Protein AF-A0A3D4LH96-F1 (afdb_monomer)

Radius of gyration: 16.65 Å; Cα contacts (8 Å, |Δi|>4): 181; chains: 1; bounding box: 48×22×43 Å

Mean predicted aligned error: 4.11 Å

Sequence (118 aa):
APKYLVTYIVAVVGVCANIASDAGIVFAPAIGASIFYSLGRHPVAGIMTGYAAAYGGFSANLFIAGTDALLAGITQSVVTSFGIDAPVHPLMNWYIMASSTLIIALIV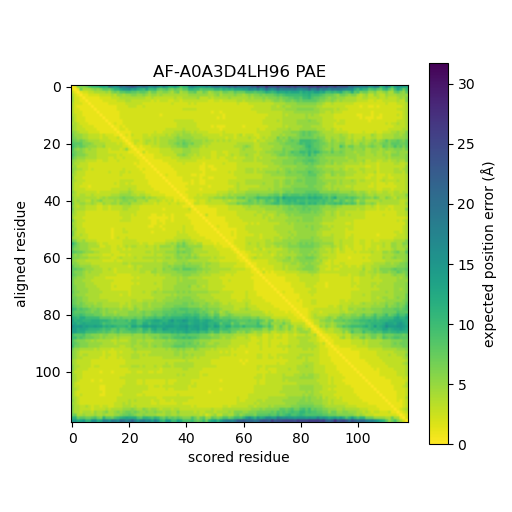TLVTEKIIIP

Nearest PDB structures (foldseek):
  4r1i-assembly1_B  TM=8.879E-01  e=7.294E-04  Neisseria gonorrhoeae FA19
  4r0c-assembly1_B  TM=9.377E-01  e=6.791E-03  Alcanivorax borkumensis SK2

Foldseek 3Di:
DPPLVLLLVLLLQLLALCLVPVVSLVCSLVVQLVSCVVVVHHSVLRNQSSNQSNVVNNPAHLDQHPVLVVVLVVVVVVCVVVVHPDDGDSCPCNVVRNVVSSVSSNVSSCCSVPPVRD

Solvent-accessible surface area (backbone atoms only — not comparable to full-atom values): 5965 Å² total; per-residue (Å²): 130,61,70,67,59,52,46,29,51,44,14,42,52,8,14,45,19,37,67,58,42,70,58,21,48,66,45,19,21,55,53,21,19,52,55,25,43,77,70,77,39,67,33,67,55,17,26,51,38,7,39,50,19,17,66,75,23,49,86,25,22,83,61,94,36,69,66,39,46,51,53,28,52,55,49,44,55,51,36,58,73,70,70,48,94,69,96,70,50,52,67,77,54,42,73,61,22,33,53,43,29,57,51,50,14,49,52,49,29,52,46,41,55,67,68,70,58,110

pLDDT: mean 91.57, std 5.15, range [58.5, 95.56]

Secondary structure (DSSP, 8-state):
--HHHHHHHHHHHHHGGGGGTHHHHHHHHHHHHHHHHHTTS-HHHHHHHHHHHHHHTTT--SS--HHHHHHHHHHHHHHHHTT------GGGGHHHHHHHHHHHHHHHHHHIIIII--

Structure (mmCIF, N/CA/C/O backbone):
data_AF-A0A3D4LH96-F1
#
_entry.id   AF-A0A3D4LH96-F1
#
loop_
_atom_site.group_PDB
_atom_site.id
_atom_site.type_symbol
_atom_site.label_atom_id
_atom_site.label_alt_id
_atom_site.label_comp_id
_atom_site.label_asym_id
_atom_site.label_entity_id
_atom_site.label_seq_id
_atom_site.pdbx_PDB_ins_code
_atom_site.Cartn_x
_atom_site.Cartn_y
_atom_site.Cartn_z
_atom_site.occupancy
_atom_site.B_iso_or_equiv
_atom_site.auth_seq_id
_atom_site.auth_comp_id
_atom_site.auth_asym_id
_atom_site.auth_atom_id
_atom_site.pdbx_PDB_model_num
ATOM 1 N N . ALA A 1 1 ? -20.410 2.495 6.656 1.00 60.34 1 ALA A N 1
ATOM 2 C CA . ALA A 1 1 ? -19.672 1.589 5.747 1.00 60.34 1 ALA A CA 1
ATOM 3 C C . ALA A 1 1 ? -19.356 0.279 6.473 1.00 60.34 1 ALA A C 1
ATOM 5 O O . ALA A 1 1 ? -19.280 0.312 7.700 1.00 60.34 1 ALA A O 1
ATOM 6 N N . PRO A 1 2 ? -19.188 -0.858 5.774 1.00 80.38 2 PRO A N 1
ATOM 7 C CA . PRO A 1 2 ? -18.779 -2.114 6.404 1.00 80.38 2 PRO A CA 1
ATOM 8 C C . PRO A 1 2 ? -17.407 -1.957 7.073 1.00 80.38 2 PRO A C 1
ATOM 10 O O . PRO A 1 2 ? -16.491 -1.410 6.459 1.00 80.38 2 PRO A O 1
ATOM 13 N N . LYS A 1 3 ? -17.253 -2.429 8.319 1.00 81.88 3 LYS A N 1
ATOM 14 C CA . LYS A 1 3 ? -16.026 -2.226 9.120 1.00 81.88 3 LYS A CA 1
ATOM 15 C C . LYS A 1 3 ? -14.770 -2.766 8.417 1.00 81.88 3 LYS A C 1
ATOM 17 O O . LYS A 1 3 ? -13.771 -2.056 8.334 1.00 81.88 3 LYS A O 1
ATOM 22 N N . TYR A 1 4 ? -14.874 -3.954 7.819 1.00 84.69 4 TYR A N 1
ATOM 23 C CA . TYR A 1 4 ? -13.782 -4.594 7.078 1.00 84.69 4 TYR A CA 1
ATOM 24 C C . TYR A 1 4 ? -13.345 -3.798 5.840 1.00 84.69 4 TYR A C 1
ATOM 26 O O . TYR A 1 4 ? -12.165 -3.769 5.504 1.00 84.69 4 TYR A O 1
ATOM 34 N N . LEU A 1 5 ? -14.285 -3.124 5.169 1.00 88.88 5 LEU A N 1
ATOM 35 C CA . LEU A 1 5 ? -13.996 -2.374 3.948 1.00 88.88 5 LEU A CA 1
ATOM 36 C C . LEU A 1 5 ? -13.195 -1.109 4.264 1.00 88.88 5 LEU A C 1
ATOM 38 O O . LEU A 1 5 ? -12.318 -0.725 3.498 1.00 88.88 5 LEU A O 1
ATOM 42 N N . VAL A 1 6 ? -13.454 -0.492 5.420 1.00 90.44 6 VAL A N 1
ATOM 43 C CA . VAL A 1 6 ? -12.651 0.639 5.894 1.00 90.44 6 VAL A CA 1
ATOM 44 C C . VAL A 1 6 ? -11.222 0.195 6.182 1.00 90.44 6 VAL A C 1
ATOM 46 O O . VAL A 1 6 ? -10.290 0.846 5.726 1.00 90.44 6 VAL A O 1
ATOM 49 N N . THR A 1 7 ? -11.040 -0.920 6.892 1.00 91.50 7 THR A N 1
ATOM 50 C CA . THR A 1 7 ? -9.707 -1.476 7.175 1.00 91.50 7 THR A CA 1
ATOM 51 C C . THR A 1 7 ? -8.941 -1.765 5.889 1.00 91.50 7 THR A C 1
ATOM 53 O O . THR A 1 7 ? -7.773 -1.403 5.784 1.00 91.50 7 THR A O 1
ATOM 56 N N . TYR A 1 8 ? -9.621 -2.325 4.885 1.00 93.69 8 TYR A N 1
ATOM 57 C CA . TYR A 1 8 ? -9.039 -2.565 3.568 1.00 93.69 8 TYR A CA 1
ATOM 58 C C . TYR A 1 8 ? -8.591 -1.284 2.876 1.00 93.69 8 TYR A C 1
ATOM 60 O O . TYR A 1 8 ? -7.456 -1.206 2.418 1.00 93.69 8 TYR A O 1
ATOM 68 N N . ILE A 1 9 ? -9.436 -0.253 2.848 1.00 93.44 9 ILE A N 1
ATOM 69 C CA . ILE A 1 9 ? -9.075 1.033 2.240 1.00 93.44 9 ILE A CA 1
ATOM 70 C C . ILE A 1 9 ? -7.900 1.676 2.987 1.00 93.44 9 ILE A C 1
ATOM 72 O O . ILE A 1 9 ? -6.973 2.161 2.346 1.00 93.44 9 ILE A O 1
ATOM 76 N N . VAL A 1 10 ? -7.891 1.635 4.323 1.00 93.38 10 VAL A N 1
ATOM 77 C CA . VAL A 1 10 ? -6.763 2.128 5.132 1.00 93.38 10 VAL A CA 1
ATOM 78 C C . VAL A 1 10 ? -5.478 1.375 4.790 1.00 93.38 10 VAL A C 1
ATOM 80 O O . VAL A 1 10 ? -4.434 2.004 4.643 1.00 93.38 10 VAL A O 1
ATOM 83 N N . ALA A 1 11 ? -5.546 0.055 4.611 1.00 95.00 11 ALA A N 1
ATOM 84 C CA . ALA A 1 11 ? -4.394 -0.743 4.213 1.00 95.00 11 ALA A CA 1
ATOM 85 C C . ALA A 1 11 ? -3.917 -0.399 2.791 1.00 95.00 11 ALA A C 1
ATOM 87 O O . ALA A 1 11 ? -2.724 -0.202 2.595 1.00 95.00 11 ALA A O 1
ATOM 88 N N . VAL A 1 12 ? -4.816 -0.246 1.812 1.00 95.00 12 VAL A N 1
ATOM 89 C CA . VAL A 1 12 ? -4.446 0.172 0.443 1.00 95.00 12 VAL A CA 1
ATOM 90 C C . VAL A 1 12 ? -3.764 1.541 0.452 1.00 95.00 12 VAL A C 1
ATOM 92 O O . VAL A 1 12 ? -2.710 1.706 -0.163 1.00 95.00 12 VAL A O 1
ATOM 95 N N . VAL A 1 13 ? -4.335 2.510 1.174 1.00 93.50 13 VAL A N 1
ATOM 96 C CA . VAL A 1 13 ? -3.757 3.854 1.318 1.00 93.50 13 VAL A CA 1
ATOM 97 C C . VAL A 1 13 ? -2.400 3.786 2.017 1.00 93.50 13 VAL A C 1
ATOM 99 O O . VAL A 1 13 ? -1.471 4.458 1.586 1.00 93.50 13 VAL A O 1
ATOM 102 N N . GLY A 1 14 ? -2.264 2.947 3.048 1.00 93.81 14 GLY A N 1
ATOM 103 C CA . GLY A 1 14 ? -1.000 2.722 3.746 1.00 93.81 14 GLY A CA 1
ATOM 104 C C . GLY A 1 14 ? 0.085 2.143 2.839 1.00 93.81 14 GLY A C 1
ATOM 105 O O . GLY A 1 14 ? 1.198 2.653 2.839 1.00 93.81 14 GLY A O 1
ATOM 106 N N . VAL A 1 15 ? -0.241 1.138 2.018 1.00 94.50 15 VAL A N 1
ATOM 107 C CA . VAL A 1 15 ? 0.702 0.558 1.044 1.00 94.50 15 VAL A CA 1
ATOM 108 C C . VAL A 1 15 ? 1.136 1.608 0.016 1.00 94.50 15 VAL A C 1
ATOM 110 O O . VAL A 1 15 ? 2.325 1.767 -0.232 1.00 94.50 15 VAL A O 1
ATOM 113 N N . CYS A 1 16 ? 0.193 2.381 -0.532 1.00 93.56 16 CYS A N 1
ATOM 114 C CA . CYS A 1 16 ? 0.495 3.423 -1.523 1.00 93.56 16 CYS A CA 1
ATOM 115 C C . CYS A 1 16 ? 1.148 4.681 -0.918 1.00 93.56 16 CYS A C 1
ATOM 117 O O . CYS A 1 16 ? 1.504 5.606 -1.649 1.00 93.56 16 CYS A O 1
ATOM 119 N N . ALA A 1 17 ? 1.292 4.765 0.409 1.00 92.50 17 ALA A N 1
ATOM 120 C CA . ALA A 1 17 ? 1.865 5.936 1.067 1.00 92.50 17 ALA A CA 1
ATOM 121 C C . ALA A 1 17 ? 3.352 6.127 0.719 1.00 92.50 17 ALA A C 1
ATOM 123 O O . ALA A 1 17 ? 3.845 7.253 0.748 1.00 92.50 17 ALA A O 1
ATOM 124 N N . ASN A 1 18 ? 4.046 5.062 0.312 1.00 89.62 18 ASN A N 1
ATOM 125 C CA . ASN A 1 18 ? 5.426 5.092 -0.186 1.00 89.62 18 ASN A CA 1
ATOM 126 C C . ASN A 1 18 ? 5.658 6.055 -1.373 1.00 89.62 18 ASN A C 1
ATOM 128 O O . ASN A 1 18 ? 6.802 6.427 -1.621 1.00 89.62 18 ASN A O 1
ATOM 132 N N . ILE A 1 19 ? 4.615 6.519 -2.081 1.00 90.88 19 ILE A N 1
ATOM 133 C CA . ILE A 1 19 ? 4.732 7.604 -3.079 1.00 90.88 19 ILE A CA 1
ATOM 134 C C . ILE A 1 19 ? 5.298 8.871 -2.432 1.00 90.88 19 ILE A C 1
ATOM 136 O O . ILE A 1 19 ? 6.089 9.586 -3.043 1.00 90.88 19 ILE A O 1
ATOM 140 N N . ALA A 1 20 ? 4.927 9.128 -1.178 1.00 89.69 20 ALA A N 1
ATOM 141 C CA . ALA A 1 20 ? 5.461 10.216 -0.370 1.00 89.69 20 ALA A CA 1
ATOM 142 C C . ALA A 1 20 ? 6.794 9.849 0.315 1.00 89.69 20 ALA A C 1
ATOM 144 O O . ALA A 1 20 ? 7.219 10.543 1.241 1.00 89.69 20 ALA A O 1
ATOM 145 N N . SER A 1 21 ? 7.455 8.770 -0.121 1.00 87.44 21 SER A N 1
ATOM 146 C CA . SER A 1 21 ? 8.682 8.237 0.472 1.00 87.44 21 SER A CA 1
ATOM 147 C C . SER A 1 21 ? 8.498 7.970 1.978 1.00 87.44 21 SER A C 1
ATOM 149 O O . SER A 1 21 ? 7.475 7.423 2.400 1.00 87.44 21 SER A O 1
ATOM 151 N N . ASP A 1 22 ? 9.449 8.395 2.806 1.00 84.44 22 ASP A N 1
ATOM 152 C CA . ASP A 1 22 ? 9.431 8.220 4.260 1.00 84.44 22 ASP A CA 1
ATOM 153 C C . ASP A 1 22 ? 8.292 8.972 4.956 1.00 84.44 22 ASP A C 1
ATOM 155 O O . ASP A 1 22 ? 7.803 8.534 6.000 1.00 84.44 22 ASP A O 1
ATOM 159 N N . ALA A 1 23 ? 7.817 10.082 4.380 1.00 88.81 23 ALA A N 1
ATOM 160 C CA . ALA A 1 23 ? 6.718 10.837 4.974 1.00 88.81 23 ALA A CA 1
ATOM 161 C C . ALA A 1 23 ? 5.452 9.974 5.045 1.00 88.81 23 ALA A C 1
ATOM 163 O O . ALA A 1 23 ? 4.789 9.920 6.081 1.00 88.81 23 ALA A O 1
ATOM 164 N N . GLY A 1 24 ? 5.147 9.238 3.974 1.00 88.56 24 GLY A N 1
ATOM 165 C CA . GLY A 1 24 ? 3.981 8.360 3.934 1.00 88.56 24 GLY A CA 1
ATOM 166 C C . GLY A 1 24 ? 4.011 7.274 5.006 1.00 88.56 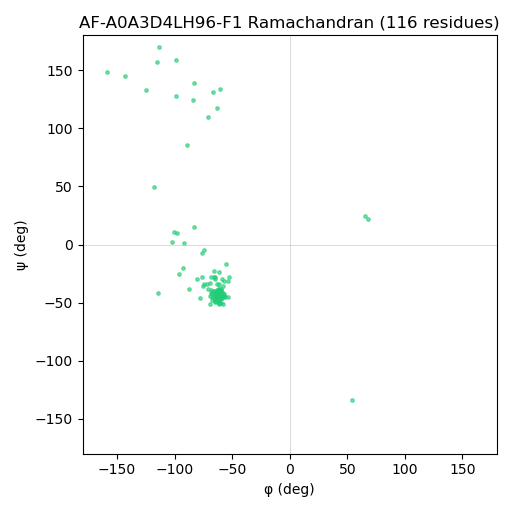24 GLY A C 1
ATOM 167 O O . GLY A 1 24 ? 2.989 7.005 5.635 1.00 88.56 24 GLY A O 1
ATOM 168 N N . ILE A 1 25 ? 5.192 6.717 5.280 1.00 86.69 25 ILE A N 1
ATOM 169 C CA . ILE A 1 25 ? 5.391 5.706 6.324 1.00 86.69 25 ILE A CA 1
ATOM 170 C C . ILE A 1 25 ? 5.081 6.270 7.713 1.00 86.69 25 ILE A C 1
ATOM 172 O O . ILE A 1 25 ? 4.447 5.601 8.526 1.00 86.69 25 ILE A O 1
ATOM 176 N N . VAL A 1 26 ? 5.496 7.508 7.985 1.00 89.94 26 VAL A N 1
ATOM 177 C CA . VAL A 1 26 ? 5.249 8.172 9.273 1.00 89.94 26 VAL A CA 1
ATOM 178 C C . VAL A 1 26 ? 3.774 8.549 9.432 1.00 89.94 26 VAL A C 1
ATOM 180 O O . VAL A 1 26 ? 3.213 8.418 10.522 1.00 89.94 26 VAL A O 1
ATOM 183 N N . PHE A 1 27 ? 3.117 8.984 8.354 1.00 92.31 27 PHE A N 1
ATOM 184 C CA . PHE A 1 27 ? 1.718 9.412 8.401 1.00 92.31 27 PHE A CA 1
ATOM 185 C C . PHE A 1 27 ? 0.714 8.254 8.376 1.00 92.31 27 PHE A C 1
ATOM 187 O O . PHE A 1 27 ? -0.361 8.385 8.965 1.00 92.31 27 PHE A O 1
ATOM 194 N N . ALA A 1 28 ? 1.031 7.114 7.756 1.00 93.44 28 ALA A N 1
ATOM 195 C CA . ALA A 1 28 ? 0.095 5.995 7.626 1.00 93.44 28 ALA A CA 1
ATOM 196 C C . ALA A 1 28 ? -0.445 5.467 8.977 1.00 93.44 28 ALA A C 1
ATOM 198 O O . ALA A 1 28 ? -1.664 5.305 9.092 1.00 93.44 28 ALA A O 1
ATOM 199 N N . PRO A 1 29 ? 0.371 5.269 10.035 1.00 93.81 29 PRO A N 1
ATOM 200 C CA . PRO A 1 29 ? -0.134 4.902 11.358 1.00 93.81 29 PRO A CA 1
ATOM 201 C C . PRO A 1 29 ? -1.053 5.967 11.971 1.00 93.81 29 PRO A C 1
ATOM 203 O O . PRO A 1 29 ? -2.070 5.620 12.569 1.00 93.81 29 PRO A O 1
ATOM 206 N N . ALA A 1 30 ? -0.739 7.257 11.803 1.00 94.19 30 ALA A N 1
ATOM 207 C CA 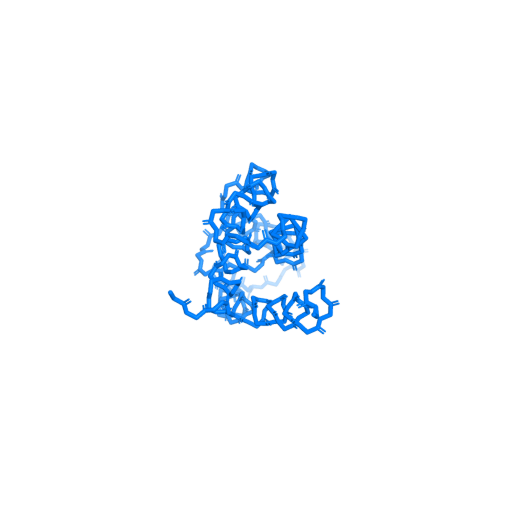. ALA A 1 30 ? -1.546 8.360 12.334 1.00 94.19 30 ALA A CA 1
ATOM 208 C C . ALA A 1 30 ? -2.908 8.475 11.624 1.00 94.19 30 ALA A C 1
ATOM 210 O O . ALA A 1 30 ? -3.950 8.648 12.265 1.00 94.19 30 ALA A O 1
ATOM 211 N N . ILE A 1 31 ? -2.920 8.314 10.299 1.00 93.25 31 ILE A N 1
ATOM 212 C CA . ILE A 1 31 ? -4.146 8.269 9.494 1.00 93.25 31 ILE A CA 1
ATOM 213 C C . ILE A 1 31 ? -4.980 7.039 9.883 1.00 93.25 31 ILE A C 1
ATOM 215 O O . ILE A 1 31 ? -6.177 7.160 10.134 1.00 93.25 31 ILE A O 1
ATOM 219 N N . GLY A 1 32 ? -4.352 5.870 10.033 1.00 93.50 32 GLY A N 1
ATOM 220 C CA . GLY A 1 32 ? -5.030 4.660 10.497 1.00 93.50 32 GLY A CA 1
ATOM 221 C C . GLY A 1 32 ? -5.662 4.835 11.882 1.00 93.50 32 GLY A C 1
ATOM 222 O O . GLY A 1 32 ? -6.833 4.503 12.074 1.00 93.50 32 GLY A O 1
ATOM 223 N N . ALA A 1 33 ? -4.923 5.414 12.832 1.00 94.56 33 ALA A N 1
ATOM 224 C CA . ALA A 1 33 ? -5.402 5.694 14.185 1.00 94.56 33 ALA A CA 1
ATOM 225 C C . ALA A 1 33 ? -6.622 6.622 14.190 1.00 94.56 33 ALA A C 1
ATOM 227 O O . ALA A 1 33 ? -7.633 6.312 14.821 1.00 94.56 33 ALA A O 1
ATOM 228 N N . SER A 1 34 ? -6.531 7.745 13.471 1.00 94.12 34 SER A N 1
ATOM 229 C CA . SER A 1 34 ? -7.593 8.755 13.419 1.00 94.12 34 SER A CA 1
ATOM 230 C C . SER A 1 34 ? -8.872 8.212 12.778 1.00 94.12 34 SER A C 1
ATOM 232 O O . SER A 1 34 ? -9.958 8.411 13.324 1.00 94.12 34 SER A O 1
ATOM 234 N N . ILE A 1 35 ? -8.759 7.443 11.689 1.00 93.25 35 ILE A N 1
ATOM 235 C CA . ILE A 1 35 ? -9.910 6.809 11.031 1.00 93.25 35 ILE A CA 1
ATOM 236 C C . ILE A 1 35 ? -10.578 5.803 11.969 1.00 93.25 35 ILE A C 1
ATOM 238 O O . ILE A 1 35 ? -11.796 5.839 12.146 1.00 93.25 35 ILE A O 1
ATOM 242 N N . PHE A 1 36 ? -9.803 4.927 12.612 1.00 93.19 36 PHE A N 1
ATOM 243 C CA . PHE A 1 36 ? -10.354 3.928 13.528 1.00 93.19 36 PHE A CA 1
ATOM 244 C C . PHE A 1 36 ? -11.036 4.580 14.730 1.00 93.19 36 PHE A C 1
ATOM 246 O O . PHE A 1 36 ? -12.162 4.207 15.060 1.00 93.19 36 PHE A O 1
ATOM 253 N N . TYR A 1 37 ? -10.408 5.601 15.316 1.00 93.19 37 TYR A N 1
ATOM 254 C CA . TYR A 1 37 ? -10.983 6.371 16.413 1.00 93.19 37 TYR A CA 1
ATOM 255 C C . TYR A 1 37 ? -12.306 7.042 16.017 1.00 93.19 37 TYR A C 1
ATOM 257 O O . TYR A 1 37 ? -13.295 6.923 16.738 1.00 93.19 37 TYR A O 1
ATOM 265 N N . SER A 1 38 ? -12.364 7.664 14.833 1.00 91.62 38 SER A N 1
ATOM 266 C CA . SER A 1 38 ? -13.576 8.331 14.326 1.00 91.62 38 SER A CA 1
ATOM 267 C C . SER A 1 38 ? -14.767 7.382 14.132 1.00 91.62 38 SER A C 1
ATOM 269 O O . SER A 1 38 ? -15.920 7.802 14.176 1.00 91.62 38 SER A O 1
ATOM 271 N N . LEU A 1 39 ? -14.490 6.089 13.952 1.00 89.94 39 LEU A N 1
ATOM 272 C CA . LEU A 1 39 ? -15.484 5.034 13.768 1.00 89.94 39 LEU A CA 1
ATOM 273 C C . LEU A 1 39 ? -15.796 4.270 15.063 1.00 89.94 39 LEU A C 1
ATOM 275 O O . LEU A 1 39 ? -16.444 3.222 15.010 1.00 89.94 39 LEU A O 1
ATOM 279 N N . GLY A 1 40 ? -15.311 4.752 16.213 1.00 87.44 40 GLY A N 1
ATOM 280 C CA . GLY A 1 40 ? -15.491 4.098 17.511 1.00 87.44 40 GLY A CA 1
ATOM 281 C C . GLY A 1 40 ? -14.742 2.768 17.640 1.00 87.44 40 GLY A C 1
ATOM 282 O O . GLY A 1 40 ? -15.132 1.917 18.435 1.00 87.44 40 GLY A O 1
ATOM 283 N N . ARG A 1 41 ? -13.698 2.548 16.831 1.00 88.94 41 ARG A N 1
ATOM 284 C CA . ARG A 1 41 ? -12.848 1.349 16.870 1.00 88.94 41 ARG A CA 1
ATOM 285 C C . ARG A 1 41 ? -11.571 1.630 17.648 1.00 88.94 41 ARG A C 1
ATOM 287 O O . ARG A 1 41 ? -11.142 2.775 17.775 1.00 88.94 41 ARG A O 1
ATOM 294 N N . HIS A 1 42 ? -10.933 0.568 18.136 1.00 90.81 42 HIS A N 1
ATOM 295 C CA . HIS A 1 42 ? -9.712 0.703 18.919 1.00 90.81 42 HIS A CA 1
ATOM 296 C C . HIS A 1 42 ? -8.581 1.334 18.074 1.00 90.81 42 HIS A C 1
ATOM 298 O O . HIS A 1 42 ? -8.158 0.731 17.081 1.00 90.81 42 HIS A O 1
ATOM 304 N N . PRO A 1 43 ? -8.065 2.524 18.440 1.00 92.00 43 PRO A N 1
ATOM 305 C CA . PRO A 1 43 ? -7.132 3.281 17.603 1.00 92.00 43 PRO A CA 1
ATOM 306 C C . PRO A 1 43 ? -5.797 2.562 17.403 1.00 92.00 43 PRO A C 1
ATOM 308 O O . PRO A 1 43 ? -5.201 2.678 16.337 1.00 92.00 43 PRO A O 1
ATOM 311 N N . VAL A 1 44 ? -5.356 1.753 18.374 1.00 92.62 44 VAL A N 1
ATOM 312 C CA . VAL A 1 44 ? -4.124 0.953 18.245 1.00 92.62 44 VAL A CA 1
ATOM 313 C C . VAL A 1 44 ? -4.222 -0.040 17.090 1.00 92.62 44 VAL A C 1
ATOM 315 O O . VAL A 1 44 ? -3.235 -0.264 16.398 1.00 92.62 44 VAL A O 1
ATOM 318 N N . ALA A 1 45 ? -5.409 -0.584 16.814 1.00 92.06 45 ALA A N 1
ATOM 319 C CA . ALA A 1 45 ? -5.573 -1.469 15.669 1.00 92.06 45 ALA A CA 1
ATOM 320 C C . ALA A 1 45 ? -5.448 -0.705 14.341 1.00 92.06 45 ALA A C 1
ATOM 322 O O . ALA A 1 45 ? -4.894 -1.228 13.376 1.00 92.06 45 ALA A O 1
ATOM 323 N N . GLY A 1 46 ? -5.881 0.559 14.313 1.00 92.94 46 GLY A N 1
ATOM 324 C CA . GLY A 1 46 ? -5.633 1.475 13.201 1.00 92.94 46 GLY A CA 1
ATOM 325 C C . GLY A 1 46 ? -4.145 1.786 13.016 1.00 92.94 46 GLY A C 1
ATOM 326 O O . GLY A 1 46 ? -3.652 1.716 11.892 1.00 92.94 46 GLY A O 1
ATOM 327 N N . ILE A 1 47 ? -3.415 2.042 14.111 1.00 94.38 47 ILE A N 1
ATOM 328 C CA . ILE A 1 47 ? -1.951 2.230 14.104 1.00 94.38 47 ILE A CA 1
ATOM 329 C C . ILE A 1 47 ? -1.263 0.995 13.520 1.00 94.38 47 ILE A C 1
ATOM 331 O O . ILE A 1 47 ? -0.474 1.123 12.589 1.00 94.38 47 ILE A O 1
ATOM 335 N N . MET A 1 48 ? -1.587 -0.197 14.029 1.00 93.81 48 MET A N 1
ATOM 336 C CA . MET A 1 48 ? -1.004 -1.458 13.560 1.00 93.81 48 MET A CA 1
ATOM 337 C C . MET A 1 48 ? -1.312 -1.716 12.084 1.00 93.81 48 MET A C 1
ATOM 339 O O . MET A 1 48 ? -0.416 -2.097 11.340 1.00 93.81 48 MET A O 1
ATOM 343 N N . THR A 1 49 ? -2.548 -1.454 11.647 1.00 94.38 49 THR A N 1
ATOM 344 C CA . THR A 1 49 ? -2.958 -1.597 10.239 1.00 94.38 49 THR A CA 1
ATOM 345 C C . THR A 1 49 ? -2.152 -0.671 9.334 1.00 94.38 49 THR A C 1
ATOM 347 O O . THR A 1 49 ? -1.580 -1.128 8.349 1.00 94.38 49 THR A O 1
ATOM 350 N N . GLY A 1 50 ? -2.075 0.621 9.674 1.00 94.25 50 GLY A N 1
ATOM 351 C CA . GLY A 1 50 ? -1.332 1.608 8.889 1.00 94.25 50 GLY A CA 1
ATOM 352 C C . GLY A 1 50 ? 0.170 1.321 8.858 1.00 94.25 50 GLY A C 1
ATOM 353 O O . GLY A 1 50 ? 0.782 1.384 7.796 1.00 94.25 50 GLY A O 1
ATOM 354 N N . TYR A 1 51 ? 0.749 0.935 9.998 1.00 93.31 51 TYR A N 1
ATOM 355 C CA . TYR A 1 51 ? 2.164 0.582 10.107 1.00 93.31 51 TYR A CA 1
ATOM 356 C C . TYR A 1 51 ? 2.510 -0.675 9.299 1.00 93.31 51 TYR A C 1
ATOM 358 O O . TYR A 1 51 ? 3.439 -0.654 8.494 1.00 93.31 51 TYR A O 1
ATOM 366 N N . ALA A 1 52 ? 1.739 -1.755 9.467 1.00 94.19 52 ALA A N 1
ATOM 367 C CA . ALA A 1 52 ? 1.949 -3.006 8.744 1.00 94.19 52 ALA A CA 1
ATOM 368 C C . ALA A 1 52 ? 1.774 -2.826 7.230 1.00 94.19 52 ALA A C 1
ATOM 370 O O . ALA A 1 52 ? 2.555 -3.376 6.458 1.00 94.19 52 ALA A O 1
ATOM 371 N N . ALA A 1 53 ? 0.789 -2.028 6.807 1.00 94.25 53 ALA A N 1
ATOM 372 C CA . ALA A 1 53 ? 0.580 -1.701 5.403 1.00 94.25 53 ALA A CA 1
ATOM 373 C C . ALA A 1 53 ? 1.748 -0.899 4.809 1.00 94.25 53 ALA A C 1
ATOM 375 O O . ALA A 1 53 ? 2.263 -1.277 3.760 1.00 94.25 53 ALA A O 1
ATOM 376 N N . ALA A 1 54 ? 2.194 0.167 5.479 1.00 92.88 54 ALA A N 1
ATOM 377 C CA . ALA A 1 54 ? 3.245 1.036 4.953 1.00 92.88 54 ALA A CA 1
ATOM 378 C C . ALA A 1 54 ? 4.624 0.360 4.912 1.00 92.88 54 ALA A C 1
ATOM 380 O O . ALA A 1 54 ? 5.316 0.443 3.901 1.00 92.88 54 ALA A O 1
ATOM 381 N N . TYR A 1 55 ? 5.017 -0.347 5.977 1.00 91.06 55 TYR A N 1
ATOM 382 C CA . TYR A 1 55 ? 6.305 -1.049 6.009 1.00 91.06 55 TYR A CA 1
ATOM 383 C C . TYR A 1 55 ? 6.277 -2.355 5.216 1.00 91.06 55 TYR A C 1
ATOM 385 O O . TYR A 1 55 ? 7.187 -2.624 4.436 1.00 91.06 55 TYR A O 1
ATOM 393 N N . GLY A 1 56 ? 5.232 -3.169 5.388 1.00 89.19 56 GLY A N 1
ATOM 394 C CA . GLY A 1 56 ? 5.108 -4.451 4.691 1.00 89.19 56 GLY A CA 1
ATOM 395 C C . GLY A 1 56 ? 4.877 -4.292 3.188 1.00 89.19 56 GLY A C 1
ATOM 396 O O . GLY A 1 56 ? 5.269 -5.158 2.410 1.00 89.19 56 GLY A O 1
ATOM 397 N N . GLY A 1 57 ? 4.270 -3.178 2.774 1.00 89.38 57 GLY A N 1
ATOM 398 C CA . GLY A 1 57 ? 3.999 -2.836 1.383 1.00 89.38 57 GLY A CA 1
ATOM 399 C C . GLY A 1 57 ? 4.973 -1.845 0.757 1.00 89.38 57 GLY A C 1
ATOM 400 O O . GLY A 1 57 ? 4.686 -1.384 -0.338 1.00 89.38 57 GLY A O 1
ATOM 401 N N . PHE A 1 58 ? 6.105 -1.517 1.389 1.00 87.69 58 PHE A N 1
ATOM 402 C CA . PHE A 1 58 ? 6.953 -0.384 0.985 1.00 87.69 58 PHE A CA 1
ATOM 403 C C . PHE A 1 58 ? 7.376 -0.377 -0.494 1.00 87.69 58 PHE A C 1
ATOM 405 O O . PHE A 1 58 ? 7.532 0.691 -1.079 1.00 87.69 58 PHE A O 1
ATOM 412 N N . SER A 1 59 ? 7.549 -1.544 -1.120 1.00 88.75 59 SER A N 1
ATOM 413 C CA . SER A 1 59 ? 7.875 -1.624 -2.551 1.00 88.75 59 SER A CA 1
ATOM 414 C C . SER A 1 59 ? 6.651 -1.751 -3.463 1.00 88.75 59 SER A C 1
ATOM 416 O O . SER A 1 59 ? 6.771 -1.500 -4.656 1.00 88.75 59 SER A O 1
ATOM 418 N N . ALA A 1 60 ? 5.503 -2.180 -2.939 1.00 92.69 60 ALA 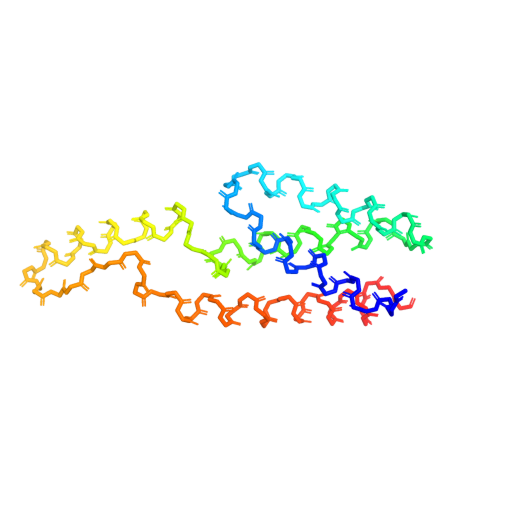A N 1
ATOM 419 C CA . ALA A 1 60 ? 4.296 -2.391 -3.726 1.00 92.69 60 ALA A CA 1
ATOM 420 C C . ALA A 1 60 ? 3.553 -1.068 -3.907 1.00 92.69 60 ALA A C 1
ATOM 422 O O . ALA A 1 60 ? 3.428 -0.274 -2.974 1.00 92.69 60 ALA A O 1
ATOM 423 N N . ASN A 1 61 ? 3.031 -0.828 -5.105 1.00 92.00 61 ASN A N 1
ATOM 424 C CA . ASN A 1 61 ? 2.299 0.393 -5.388 1.00 92.00 61 ASN A CA 1
ATOM 425 C C . ASN A 1 61 ? 1.381 0.240 -6.603 1.00 92.00 61 ASN A C 1
ATOM 427 O O . ASN A 1 61 ? 1.699 -0.480 -7.549 1.00 92.00 61 ASN A O 1
ATOM 431 N N . LEU A 1 62 ? 0.256 0.957 -6.592 1.00 91.94 62 LEU A N 1
ATOM 432 C CA . LEU A 1 62 ? -0.615 1.084 -7.764 1.00 91.94 62 LEU A CA 1
ATOM 433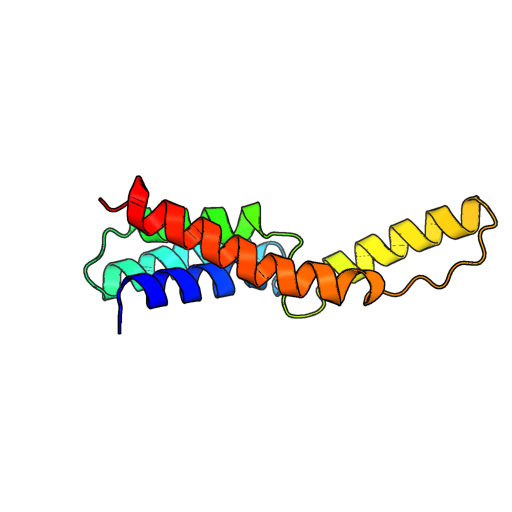 C C . LEU A 1 62 ? -0.026 2.048 -8.801 1.00 91.94 62 LEU A C 1
ATOM 435 O O . LEU A 1 62 ? -0.277 1.901 -9.997 1.00 91.94 62 LEU A O 1
ATOM 439 N N . PHE A 1 63 ? 0.772 3.017 -8.355 1.00 92.06 63 PHE A N 1
ATOM 440 C CA . PHE A 1 63 ? 1.440 3.991 -9.211 1.00 92.06 63 PHE A CA 1
ATOM 441 C C . PHE A 1 63 ? 2.952 3.826 -9.139 1.00 92.06 63 PHE A C 1
ATOM 443 O O . PHE A 1 63 ? 3.482 3.308 -8.165 1.00 92.06 63 PHE A O 1
ATOM 450 N N . ILE A 1 64 ? 3.652 4.291 -10.169 1.00 91.12 64 ILE A N 1
ATOM 451 C CA . ILE A 1 64 ? 5.114 4.304 -10.157 1.00 91.12 64 ILE A CA 1
ATOM 452 C C . ILE A 1 64 ? 5.614 5.288 -9.101 1.00 91.12 64 ILE A C 1
ATOM 454 O O . ILE A 1 64 ? 5.180 6.440 -9.063 1.00 91.12 64 ILE A O 1
ATOM 458 N N . ALA A 1 65 ? 6.545 4.828 -8.270 1.00 91.12 65 ALA A N 1
ATOM 459 C CA . ALA A 1 65 ? 7.191 5.612 -7.229 1.00 91.12 65 ALA A CA 1
ATOM 460 C C . ALA A 1 65 ? 8.686 5.817 -7.517 1.00 91.12 65 ALA A C 1
ATOM 462 O O . ALA A 1 65 ? 9.281 5.183 -8.392 1.00 91.12 65 ALA A O 1
ATOM 463 N N . GLY A 1 66 ? 9.325 6.692 -6.734 1.00 90.38 66 GLY A N 1
ATOM 464 C CA . GLY A 1 66 ? 10.774 6.908 -6.813 1.00 90.38 66 GLY A CA 1
ATOM 465 C C . GLY A 1 66 ? 11.584 5.622 -6.600 1.00 90.38 66 GLY A C 1
ATOM 466 O O . GLY A 1 66 ? 12.627 5.447 -7.225 1.00 90.38 66 GLY A O 1
ATOM 467 N N . THR A 1 67 ? 11.067 4.692 -5.791 1.00 90.44 67 THR A N 1
ATOM 468 C CA . THR A 1 67 ? 11.666 3.372 -5.552 1.00 90.44 67 THR A CA 1
ATOM 469 C C . THR A 1 67 ? 11.808 2.557 -6.838 1.00 90.44 67 THR A C 1
ATOM 471 O O . THR A 1 67 ? 12.850 1.942 -7.048 1.00 90.44 67 THR A O 1
ATOM 474 N N . ASP A 1 68 ? 10.819 2.596 -7.737 1.00 93.19 68 ASP A N 1
ATOM 475 C CA . ASP A 1 68 ? 10.867 1.860 -9.006 1.00 93.19 68 ASP A CA 1
ATOM 476 C C . ASP A 1 68 ? 11.947 2.421 -9.936 1.00 93.19 68 ASP A C 1
ATOM 478 O O . ASP A 1 68 ? 12.704 1.670 -10.553 1.00 93.19 68 ASP A O 1
ATOM 482 N N . ALA A 1 69 ? 12.063 3.751 -10.002 1.00 93.12 69 ALA A N 1
ATOM 483 C CA . ALA A 1 69 ? 13.103 4.418 -10.780 1.00 93.12 69 ALA A CA 1
ATOM 484 C C . ALA A 1 69 ? 14.505 4.122 -10.225 1.00 93.12 69 ALA A C 1
ATOM 486 O O . ALA A 1 69 ? 15.435 3.865 -10.991 1.00 93.12 69 ALA A O 1
ATOM 487 N N . LEU A 1 70 ? 14.645 4.099 -8.897 1.00 94.06 70 LEU A N 1
ATOM 488 C CA . LEU A 1 70 ? 15.890 3.751 -8.218 1.00 94.06 70 LEU A CA 1
ATOM 489 C C . LEU A 1 70 ? 16.298 2.300 -8.512 1.00 94.06 70 LEU A C 1
ATOM 491 O O . LEU A 1 70 ? 17.432 2.059 -8.931 1.00 94.06 70 LEU A O 1
ATOM 495 N N . LEU A 1 71 ? 15.383 1.337 -8.357 1.00 93.56 71 LEU A N 1
ATOM 496 C CA . LEU A 1 71 ? 15.651 -0.077 -8.654 1.00 93.56 71 LEU A CA 1
ATOM 497 C C . LEU A 1 71 ? 15.969 -0.302 -10.137 1.00 93.56 71 LEU A C 1
ATOM 499 O O . LEU A 1 71 ? 16.875 -1.076 -10.458 1.00 93.56 71 LEU A O 1
ATOM 503 N N . ALA A 1 72 ? 15.272 0.390 -11.040 1.00 94.50 72 ALA A N 1
ATOM 504 C CA . ALA A 1 72 ? 15.569 0.348 -12.467 1.00 94.50 72 ALA A CA 1
ATOM 505 C C . ALA A 1 72 ? 16.977 0.889 -12.767 1.00 94.50 72 ALA A C 1
ATOM 507 O O . ALA A 1 72 ? 17.723 0.256 -13.508 1.00 94.50 72 ALA A O 1
ATOM 508 N N . GLY A 1 73 ? 17.393 1.997 -12.145 1.00 94.44 73 GLY A N 1
ATOM 509 C CA . GLY A 1 73 ? 18.744 2.549 -12.309 1.00 94.44 73 GLY A CA 1
ATOM 510 C C . GLY A 1 73 ? 19.853 1.604 -11.827 1.00 94.44 73 GLY A C 1
ATOM 511 O O . GLY A 1 73 ? 20.863 1.419 -12.513 1.00 94.44 73 GLY A O 1
ATOM 512 N N . ILE A 1 74 ? 19.644 0.943 -10.682 1.00 95.50 74 ILE A N 1
ATOM 513 C CA . ILE A 1 74 ? 20.560 -0.095 -10.181 1.00 95.50 74 ILE A CA 1
ATOM 514 C C . ILE A 1 74 ? 20.625 -1.260 -11.175 1.00 95.50 74 ILE A C 1
ATOM 516 O O . ILE A 1 74 ? 21.713 -1.688 -11.559 1.00 95.50 74 ILE A O 1
ATOM 520 N N . THR A 1 75 ? 19.470 -1.731 -11.647 1.00 94.62 75 THR A N 1
ATOM 521 C CA . THR A 1 75 ? 19.381 -2.842 -12.604 1.00 94.62 75 THR A CA 1
ATOM 522 C C . THR A 1 75 ? 20.093 -2.504 -13.914 1.00 94.62 75 THR A C 1
ATOM 524 O O . THR A 1 75 ? 20.893 -3.303 -14.393 1.00 94.62 75 THR A O 1
ATOM 527 N N . GLN A 1 76 ? 19.894 -1.298 -14.452 1.00 94.19 76 GLN A N 1
ATOM 528 C CA . GLN A 1 76 ? 20.571 -0.828 -15.663 1.00 94.19 76 GLN A CA 1
ATOM 529 C C . GLN A 1 76 ? 22.095 -0.799 -15.492 1.00 94.19 76 GLN A C 1
ATOM 531 O O . GLN A 1 76 ? 22.828 -1.199 -16.399 1.00 94.19 76 GLN A O 1
ATOM 536 N N . SER A 1 77 ? 22.585 -0.365 -14.328 1.00 94.06 77 SER A N 1
ATOM 537 C CA . SER A 1 77 ? 24.023 -0.313 -14.031 1.00 94.06 77 SER A CA 1
ATOM 538 C C . SER A 1 77 ? 24.655 -1.709 -14.042 1.00 94.06 77 SER A C 1
ATOM 540 O O . SER A 1 77 ? 25.745 -1.902 -14.585 1.00 94.06 77 SER A O 1
ATOM 542 N N . VAL A 1 78 ? 23.947 -2.702 -13.495 1.00 94.44 78 VAL A N 1
ATOM 543 C CA . VAL A 1 78 ? 24.371 -4.109 -13.503 1.00 94.44 78 VAL A CA 1
ATOM 544 C C . VAL A 1 78 ? 24.311 -4.688 -14.919 1.00 94.44 78 VAL A C 1
ATOM 546 O O . VAL A 1 78 ? 25.310 -5.208 -15.400 1.00 94.44 78 VAL A O 1
ATOM 549 N N . VAL A 1 79 ? 23.186 -4.540 -15.622 1.00 94.69 79 VAL A N 1
ATOM 550 C CA . VAL A 1 79 ? 22.985 -5.027 -17.002 1.00 94.69 79 VAL A CA 1
ATOM 551 C C . VAL A 1 79 ? 24.090 -4.523 -17.939 1.00 94.69 79 VAL A C 1
ATOM 553 O O . VAL A 1 79 ? 24.707 -5.317 -18.652 1.00 94.69 79 VAL A O 1
ATOM 556 N N . THR A 1 80 ? 24.425 -3.232 -17.847 1.00 92.56 80 THR A N 1
ATOM 557 C CA . THR A 1 80 ? 25.501 -2.606 -18.636 1.00 92.56 80 THR A CA 1
ATOM 558 C C . THR A 1 80 ? 26.873 -3.189 -18.290 1.00 92.56 80 THR A C 1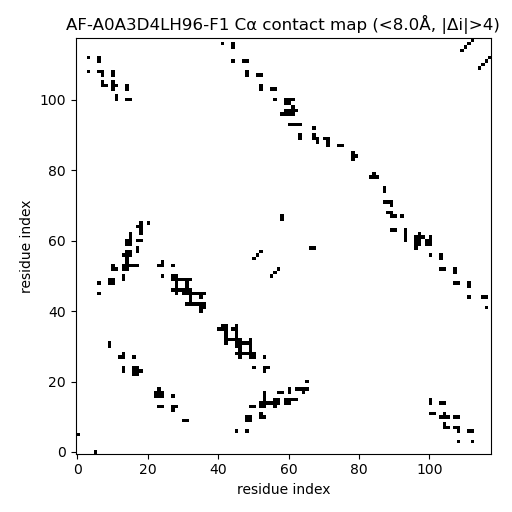
ATOM 560 O O . THR A 1 80 ? 27.671 -3.473 -19.180 1.00 92.56 80 THR A O 1
ATOM 563 N N . SER A 1 81 ? 27.142 -3.416 -17.001 1.00 93.94 81 SER A N 1
ATOM 564 C CA . SER A 1 81 ? 28.422 -3.958 -16.521 1.00 93.94 81 SER A CA 1
ATOM 565 C C . SER A 1 81 ? 28.670 -5.401 -16.978 1.00 93.94 81 SER A C 1
ATOM 567 O O . SER A 1 81 ? 29.818 -5.798 -17.155 1.00 93.94 81 SER A O 1
ATOM 569 N N . PHE A 1 82 ? 27.607 -6.178 -17.202 1.00 94.38 82 PHE A N 1
ATOM 570 C CA . PHE A 1 82 ? 27.678 -7.549 -17.719 1.00 94.38 82 PHE A CA 1
ATOM 571 C C . PHE A 1 82 ? 27.572 -7.641 -19.252 1.00 94.38 82 PHE A C 1
ATOM 573 O O . PHE A 1 82 ? 27.604 -8.746 -19.792 1.00 94.38 82 PHE A O 1
ATOM 580 N N . GLY A 1 83 ? 27.449 -6.513 -19.963 1.00 92.62 83 GLY A N 1
ATOM 581 C CA . GLY A 1 83 ? 27.288 -6.495 -21.422 1.00 92.62 83 GLY A CA 1
ATOM 582 C C . GLY A 1 83 ? 25.974 -7.118 -21.904 1.00 92.62 83 GLY A C 1
ATOM 583 O O . GLY A 1 83 ? 25.901 -7.609 -23.028 1.00 92.62 83 GLY A O 1
ATOM 584 N N . ILE A 1 84 ? 24.948 -7.141 -21.050 1.00 93.31 84 ILE A N 1
ATOM 585 C CA . ILE A 1 84 ? 23.623 -7.654 -21.394 1.00 93.31 84 ILE A CA 1
ATOM 586 C C . ILE A 1 84 ? 22.857 -6.526 -22.087 1.00 93.31 84 ILE A C 1
ATOM 588 O O . ILE A 1 84 ? 22.692 -5.450 -21.519 1.00 93.31 84 ILE A O 1
ATOM 592 N N . ASP A 1 85 ? 22.358 -6.770 -23.295 1.00 87.12 85 ASP A N 1
ATOM 593 C CA . ASP A 1 85 ? 21.457 -5.839 -23.977 1.00 87.12 85 ASP A CA 1
ATOM 594 C C . ASP A 1 85 ? 20.008 -6.170 -23.595 1.00 87.12 85 ASP A C 1
ATOM 596 O O . ASP A 1 85 ? 19.341 -6.989 -24.230 1.00 87.12 85 ASP A O 1
ATOM 600 N N . ALA A 1 86 ? 19.556 -5.612 -22.470 1.00 86.75 86 ALA A N 1
ATOM 601 C CA . ALA A 1 86 ? 18.191 -5.772 -21.982 1.00 86.75 86 ALA A CA 1
ATOM 602 C C . ALA A 1 86 ? 17.537 -4.399 -21.755 1.00 86.75 86 ALA A C 1
ATOM 604 O O . ALA A 1 86 ? 18.140 -3.539 -21.107 1.00 86.75 86 ALA A O 1
ATOM 605 N N . PRO A 1 87 ? 16.293 -4.186 -22.225 1.00 87.25 87 PRO A N 1
ATOM 606 C CA . PRO A 1 87 ? 15.577 -2.942 -21.986 1.00 87.25 87 PRO A CA 1
ATOM 607 C C . PRO A 1 87 ? 15.156 -2.849 -20.513 1.00 87.25 87 PRO A C 1
ATOM 609 O O . PRO A 1 87 ? 14.258 -3.564 -20.067 1.00 87.25 87 PRO A O 1
ATOM 612 N N . VAL A 1 88 ? 15.785 -1.949 -19.755 1.00 93.62 88 VAL A N 1
ATOM 613 C CA . VAL A 1 88 ? 15.398 -1.642 -18.372 1.00 93.62 88 VAL A CA 1
ATOM 614 C C . VAL A 1 88 ? 14.557 -0.372 -18.359 1.00 93.62 88 VAL A C 1
ATOM 616 O O . VAL A 1 88 ? 14.941 0.663 -18.899 1.00 93.62 88 VAL A O 1
ATOM 619 N N . HIS A 1 89 ? 13.390 -0.442 -17.726 1.00 92.56 89 HIS A N 1
ATOM 620 C CA . HIS A 1 89 ? 12.486 0.694 -17.587 1.00 92.56 89 HIS A CA 1
ATOM 621 C C . HIS A 1 89 ? 11.816 0.653 -16.205 1.00 92.56 89 HIS A C 1
ATOM 623 O O . HIS A 1 89 ? 11.472 -0.440 -15.757 1.00 92.56 89 HIS A O 1
ATOM 629 N N . PRO A 1 90 ? 11.538 1.794 -15.543 1.00 92.25 90 PRO A N 1
ATOM 630 C CA . PRO A 1 90 ? 10.854 1.822 -14.238 1.00 92.25 90 PRO A CA 1
ATOM 631 C C . PRO A 1 90 ? 9.522 1.052 -14.186 1.00 92.25 90 PRO A C 1
ATOM 633 O O . PRO A 1 90 ? 9.137 0.522 -13.153 1.00 92.25 90 PRO A O 1
ATOM 636 N N . LEU A 1 91 ? 8.831 0.933 -15.323 1.00 93.00 91 LEU A N 1
ATOM 637 C CA . LEU A 1 91 ? 7.566 0.189 -15.451 1.00 93.00 91 LEU A CA 1
ATOM 638 C C . LEU A 1 91 ? 7.730 -1.343 -15.477 1.00 93.00 91 LEU A C 1
ATOM 640 O O . LEU A 1 91 ? 6.721 -2.044 -15.452 1.00 93.00 91 LEU A O 1
ATOM 644 N N . MET A 1 92 ? 8.953 -1.885 -15.542 1.00 93.31 92 MET A N 1
ATOM 645 C CA . MET A 1 92 ? 9.184 -3.324 -15.760 1.00 93.31 92 MET A CA 1
ATOM 646 C C . MET A 1 92 ? 8.536 -4.220 -14.691 1.00 93.31 92 MET A C 1
ATOM 648 O O . MET A 1 92 ? 8.107 -5.327 -15.002 1.00 93.31 92 MET A O 1
ATOM 652 N N . ASN A 1 93 ? 8.402 -3.716 -13.459 1.00 94.06 93 ASN A N 1
ATOM 653 C CA . ASN A 1 93 ? 7.790 -4.432 -12.337 1.00 94.06 93 ASN A CA 1
ATOM 654 C C . ASN A 1 93 ? 6.354 -3.978 -12.032 1.00 94.06 93 ASN A C 1
ATOM 656 O O . ASN A 1 93 ? 5.737 -4.476 -11.094 1.00 94.06 93 ASN A O 1
ATOM 660 N N . TRP A 1 94 ? 5.783 -3.050 -12.800 1.00 94.00 94 TRP A N 1
ATOM 661 C CA . TRP A 1 94 ? 4.532 -2.396 -12.409 1.00 94.00 94 TRP A CA 1
ATOM 662 C C . TRP A 1 94 ? 3.364 -3.378 -12.232 1.00 94.00 94 TRP A C 1
ATOM 664 O O . TRP A 1 94 ? 2.652 -3.314 -11.235 1.00 94.00 94 TRP A O 1
ATOM 674 N N . TYR A 1 95 ? 3.206 -4.348 -13.139 1.00 93.19 95 TYR A N 1
ATOM 675 C CA . TYR A 1 95 ? 2.124 -5.338 -13.058 1.00 93.19 95 TYR A CA 1
ATOM 676 C C . TYR A 1 95 ? 2.188 -6.196 -11.783 1.00 93.19 95 TYR A C 1
ATOM 678 O O . TYR A 1 95 ? 1.154 -6.487 -11.171 1.00 93.19 95 TYR A O 1
ATOM 686 N N . ILE A 1 96 ? 3.395 -6.589 -11.357 1.00 94.19 96 ILE A N 1
ATOM 687 C CA . ILE A 1 96 ? 3.566 -7.373 -10.129 1.00 94.19 96 ILE A CA 1
ATOM 688 C C . ILE A 1 96 ? 3.404 -6.497 -8.885 1.00 94.19 96 ILE A C 1
ATOM 690 O O . ILE A 1 96 ? 2.794 -6.936 -7.914 1.00 94.19 96 ILE A O 1
ATOM 694 N N . MET A 1 97 ? 3.853 -5.240 -8.922 1.00 94.88 97 MET A N 1
ATOM 695 C CA . MET A 1 97 ? 3.684 -4.312 -7.801 1.00 94.88 97 MET A CA 1
ATOM 696 C C . MET A 1 97 ? 2.216 -3.939 -7.585 1.00 94.88 97 MET A C 1
ATOM 698 O O . MET A 1 97 ? 1.731 -4.029 -6.458 1.00 94.88 97 MET A O 1
ATOM 702 N N . ALA A 1 98 ? 1.484 -3.622 -8.655 1.00 94.44 98 ALA A N 1
ATOM 703 C CA . ALA A 1 98 ? 0.074 -3.252 -8.581 1.00 94.44 98 ALA A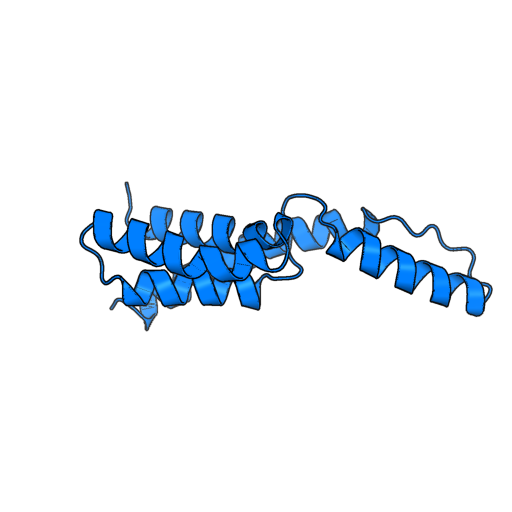 CA 1
ATOM 704 C C . ALA A 1 98 ? -0.798 -4.405 -8.057 1.00 94.44 98 ALA A C 1
ATOM 706 O O . ALA A 1 98 ? -1.662 -4.205 -7.201 1.00 94.44 98 ALA A O 1
ATOM 707 N N . SER A 1 99 ? -0.547 -5.634 -8.521 1.00 95.25 99 SER A N 1
ATOM 708 C CA . SER A 1 99 ? -1.237 -6.823 -8.000 1.00 95.25 99 SER A CA 1
ATOM 709 C C . SER A 1 99 ? -0.857 -7.116 -6.543 1.00 95.25 99 SER A C 1
ATOM 711 O O . SER A 1 99 ? -1.736 -7.400 -5.724 1.00 95.25 99 SER A O 1
ATOM 713 N N . SER A 1 100 ? 0.420 -6.959 -6.185 1.00 94.94 100 SER A N 1
ATOM 714 C CA . SER A 1 100 ? 0.904 -7.133 -4.810 1.00 94.94 100 SER A CA 1
ATOM 715 C C . SER A 1 100 ? 0.258 -6.149 -3.837 1.00 94.94 100 SER A C 1
ATOM 717 O O . SER A 1 100 ? -0.086 -6.550 -2.729 1.00 94.94 100 SER A O 1
ATOM 719 N N . THR A 1 101 ? 0.003 -4.900 -4.237 1.00 95.12 101 THR A N 1
ATOM 720 C CA . THR A 1 101 ? -0.691 -3.917 -3.389 1.00 95.12 101 THR A CA 1
ATOM 721 C C . THR A 1 101 ? -2.057 -4.415 -2.926 1.00 95.12 101 THR A C 1
ATOM 723 O O . THR A 1 101 ? -2.383 -4.320 -1.741 1.00 95.12 101 THR A O 1
ATOM 726 N N . LEU A 1 102 ? -2.845 -4.996 -3.833 1.00 95.31 102 LEU A N 1
ATOM 727 C CA . LEU A 1 102 ? -4.176 -5.510 -3.504 1.00 95.31 102 LEU A CA 1
ATOM 728 C C . LEU A 1 102 ? -4.104 -6.731 -2.580 1.00 95.31 102 LEU A C 1
ATOM 730 O O . LEU A 1 102 ? -4.914 -6.850 -1.658 1.00 95.31 102 LEU A O 1
ATOM 734 N N . ILE A 1 103 ? -3.125 -7.613 -2.808 1.00 95.44 103 ILE A N 1
ATOM 735 C CA . ILE A 1 103 ? -2.896 -8.817 -1.999 1.00 95.44 103 ILE A CA 1
ATOM 736 C C . ILE A 1 103 ? -2.430 -8.439 -0.589 1.00 95.44 103 ILE A C 1
ATOM 738 O O . ILE A 1 103 ? -2.987 -8.927 0.392 1.00 95.44 103 ILE A O 1
ATOM 742 N N . ILE A 1 104 ? -1.454 -7.538 -0.468 1.00 95.38 104 ILE A N 1
ATOM 743 C CA . ILE A 1 104 ? -0.930 -7.076 0.823 1.00 95.38 104 ILE A CA 1
ATOM 744 C C . ILE A 1 104 ? -2.037 -6.387 1.617 1.00 95.38 104 ILE A C 1
ATOM 746 O O . ILE A 1 104 ? -2.236 -6.712 2.787 1.00 95.38 104 ILE A O 1
ATOM 750 N N . ALA A 1 105 ? -2.818 -5.506 0.987 1.00 95.31 105 ALA A N 1
ATOM 751 C CA . ALA A 1 105 ? -3.944 -4.859 1.652 1.00 95.31 105 ALA A CA 1
ATOM 752 C C . ALA A 1 105 ? -4.980 -5.873 2.163 1.00 95.31 105 ALA A C 1
ATOM 754 O O . ALA A 1 105 ? -5.504 -5.725 3.271 1.00 95.31 105 ALA A O 1
ATOM 755 N N . LEU A 1 106 ? -5.248 -6.934 1.394 1.00 95.56 106 LEU A N 1
ATOM 756 C CA . LEU A 1 106 ? -6.152 -8.007 1.805 1.00 95.56 106 LEU A CA 1
ATOM 757 C C . LEU A 1 106 ? -5.598 -8.762 3.019 1.00 95.56 106 LEU A C 1
ATOM 759 O O . LEU A 1 106 ? -6.323 -8.964 3.991 1.00 95.56 106 LEU A O 1
ATOM 763 N N . ILE A 1 107 ? -4.318 -9.139 2.990 1.00 95.56 107 ILE A N 1
ATOM 764 C CA . ILE A 1 107 ? -3.656 -9.855 4.088 1.00 95.56 107 ILE A CA 1
ATOM 765 C C . ILE A 1 107 ? -3.654 -9.004 5.360 1.00 95.56 107 ILE A C 1
ATOM 767 O O . ILE A 1 107 ? -4.074 -9.489 6.410 1.00 95.56 107 ILE A O 1
ATOM 771 N N . VAL A 1 108 ? -3.256 -7.731 5.269 1.00 95.19 108 VAL A N 1
ATOM 772 C CA . VAL A 1 108 ? -3.273 -6.795 6.405 1.00 95.19 108 VAL A CA 1
ATOM 773 C C . VAL A 1 108 ? -4.682 -6.689 6.983 1.00 95.19 108 VAL A C 1
ATOM 775 O O . VAL A 1 108 ? -4.861 -6.789 8.192 1.00 95.19 108 VAL A O 1
ATOM 778 N N . THR A 1 109 ? -5.699 -6.576 6.129 1.00 94.56 109 THR A N 1
ATOM 779 C CA . THR A 1 109 ? -7.098 -6.517 6.573 1.00 94.56 109 THR A CA 1
ATOM 780 C C . THR A 1 109 ? -7.526 -7.779 7.307 1.00 94.56 109 THR A C 1
ATOM 782 O O . THR A 1 109 ? -8.145 -7.692 8.364 1.00 94.56 109 THR A O 1
ATOM 785 N N . LEU A 1 110 ? -7.197 -8.955 6.767 1.00 93.62 110 LEU A N 1
ATOM 786 C CA . LEU A 1 110 ? -7.537 -10.234 7.386 1.00 93.62 110 LEU A CA 1
ATOM 787 C C . LEU A 1 110 ? -6.877 -10.386 8.756 1.00 93.62 110 LEU A C 1
ATOM 789 O O . LEU A 1 110 ? -7.540 -10.808 9.701 1.00 93.62 110 LEU A O 1
ATOM 793 N N . VAL A 1 111 ? -5.602 -10.013 8.870 1.00 93.56 111 VAL A N 1
ATOM 794 C CA . VAL A 1 111 ? -4.869 -10.034 10.140 1.00 93.56 111 VAL A CA 1
ATOM 795 C C . VAL A 1 111 ? -5.494 -9.054 11.132 1.00 93.56 111 VAL A C 1
ATOM 797 O O . VAL A 1 111 ? -5.787 -9.435 12.263 1.00 93.56 111 VAL A O 1
ATOM 800 N N . THR A 1 112 ? -5.784 -7.822 10.714 1.00 92.50 112 THR A N 1
ATOM 801 C CA . THR A 1 112 ? -6.397 -6.824 11.594 1.00 92.50 112 THR A CA 1
ATOM 802 C C . THR A 1 112 ? -7.772 -7.264 12.099 1.00 92.50 112 THR A C 1
ATOM 804 O O . THR A 1 112 ? -8.021 -7.222 13.301 1.00 92.50 112 THR A O 1
ATOM 807 N N . GLU A 1 113 ? -8.667 -7.698 11.211 1.00 91.75 113 GLU A N 1
ATOM 808 C CA . GLU A 1 113 ? -10.050 -8.029 11.583 1.00 91.75 113 GLU A CA 1
ATOM 809 C C . GLU A 1 113 ? -10.171 -9.353 12.343 1.00 91.75 113 GLU A C 1
ATOM 811 O O . GLU A 1 113 ? -11.046 -9.475 13.191 1.00 91.75 113 GLU A O 1
ATOM 816 N N . LYS A 1 114 ? -9.334 -10.358 12.047 1.00 88.56 114 LYS A N 1
ATOM 817 C CA . LYS A 1 114 ? -9.452 -11.680 12.690 1.00 88.56 114 LYS A CA 1
ATOM 818 C C . LYS A 1 114 ? -8.539 -11.887 13.891 1.00 88.56 114 LYS A C 1
ATOM 820 O O . LYS A 1 114 ? -8.835 -12.757 14.702 1.00 88.56 114 LYS A O 1
ATOM 825 N N . ILE A 1 115 ? -7.418 -11.171 13.971 1.00 89.94 115 ILE A N 1
ATOM 826 C CA . ILE A 1 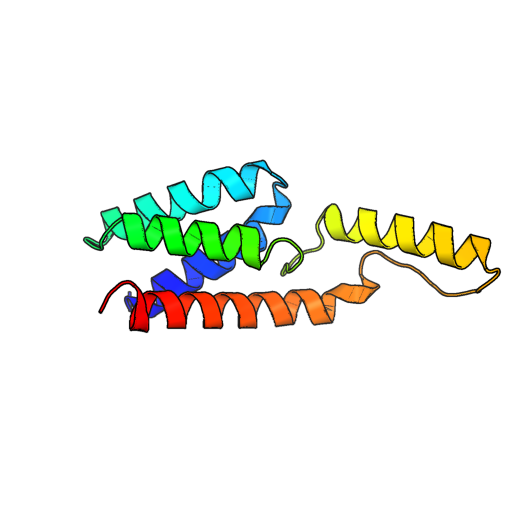115 ? -6.383 -11.418 14.988 1.00 89.94 115 ILE A CA 1
ATOM 827 C C . ILE A 1 115 ? -6.257 -10.232 15.946 1.00 89.94 115 ILE A C 1
ATOM 829 O O . ILE A 1 115 ? -6.123 -10.444 17.147 1.00 89.94 115 ILE A O 1
ATOM 833 N N . ILE A 1 116 ? -6.306 -8.992 15.444 1.00 88.00 116 ILE A N 1
ATOM 834 C CA . ILE A 1 116 ? -6.055 -7.793 16.266 1.00 88.00 116 ILE A CA 1
ATOM 835 C C . ILE A 1 116 ? -7.326 -7.280 16.955 1.00 88.00 116 ILE A C 1
ATOM 837 O O . ILE A 1 116 ? -7.255 -6.823 18.093 1.00 88.00 116 ILE A O 1
ATOM 841 N N . ILE A 1 117 ? -8.474 -7.324 16.2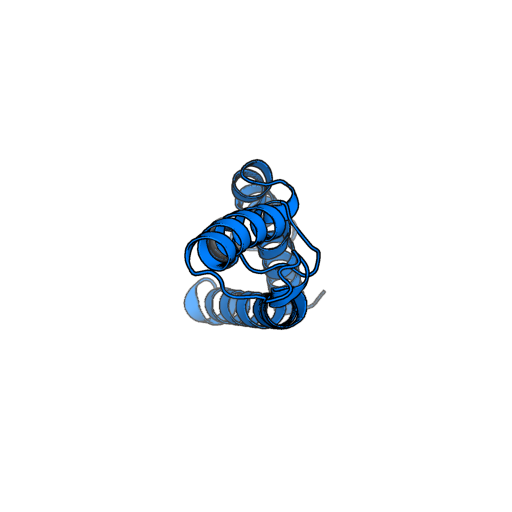73 1.00 84.50 117 ILE A N 1
ATOM 842 C CA . ILE A 1 117 ? -9.758 -6.789 16.765 1.00 84.50 117 ILE A CA 1
ATOM 843 C C . ILE A 1 117 ? -10.812 -7.909 16.912 1.00 84.50 117 ILE A C 1
ATOM 845 O O . ILE A 1 117 ? -11.903 -7.757 16.356 1.00 84.50 117 ILE A O 1
ATOM 849 N N . PRO A 1 118 ? -10.511 -9.049 17.570 1.00 58.50 118 PRO A N 1
ATOM 850 C CA . PRO A 1 118 ? -11.532 -10.060 17.828 1.00 58.50 118 PRO A CA 1
ATOM 851 C C . PRO A 1 118 ? -12.675 -9.508 18.694 1.00 58.50 118 PRO A C 1
ATOM 853 O O . PRO A 1 118 ? -12.414 -8.645 19.567 1.00 58.50 118 PRO A O 1
#